Protein AF-A0AAE3J2U6-F1 (afdb_monomer_lite)

Structure (mmCIF, N/CA/C/O backbone):
data_AF-A0AAE3J2U6-F1
#
_entry.id   AF-A0AAE3J2U6-F1
#
loop_
_atom_site.group_PDB
_atom_site.id
_atom_site.type_symbol
_atom_site.label_atom_id
_atom_site.label_alt_id
_atom_site.label_comp_id
_atom_site.label_asym_id
_atom_site.label_entity_id
_atom_site.label_seq_id
_atom_site.pdbx_PDB_ins_code
_atom_site.Cartn_x
_atom_site.Cartn_y
_atom_site.Cartn_z
_atom_site.occupancy
_atom_site.B_iso_or_equiv
_atom_site.auth_seq_id
_atom_site.auth_comp_id
_atom_site.auth_asym_id
_atom_site.auth_atom_id
_atom_site.pdbx_PDB_model_num
ATOM 1 N N . MET A 1 1 ? 1.595 -25.685 42.985 1.00 40.94 1 MET A N 1
ATOM 2 C CA . MET A 1 1 ? 1.546 -25.262 41.566 1.00 40.94 1 MET A CA 1
ATOM 3 C C . MET A 1 1 ? 2.375 -23.993 41.392 1.00 40.94 1 MET A C 1
ATOM 5 O O . MET A 1 1 ? 1.940 -22.932 41.810 1.00 40.94 1 MET A O 1
ATOM 9 N N . ARG A 1 2 ? 3.608 -24.098 40.877 1.00 36.91 2 ARG A N 1
ATOM 10 C CA . ARG A 1 2 ? 4.494 -22.944 40.638 1.00 36.91 2 ARG A CA 1
ATOM 11 C C . ARG A 1 2 ? 4.507 -22.631 39.141 1.00 36.91 2 ARG A C 1
ATOM 13 O O . ARG A 1 2 ? 4.919 -23.464 38.339 1.00 36.91 2 ARG A O 1
ATOM 20 N N . SER A 1 3 ? 4.009 -21.445 38.800 1.00 35.31 3 SER A N 1
ATOM 21 C CA . SER A 1 3 ? 3.939 -20.900 37.444 1.00 35.31 3 SER A CA 1
ATOM 22 C C . SER A 1 3 ? 5.346 -20.716 36.862 1.00 35.31 3 SER A C 1
ATOM 24 O O . SER A 1 3 ? 6.193 -20.048 37.458 1.00 35.31 3 SER A O 1
ATOM 26 N N . ARG A 1 4 ? 5.618 -21.354 35.717 1.00 41.75 4 ARG A N 1
ATOM 27 C CA . ARG A 1 4 ? 6.896 -21.261 35.000 1.00 41.75 4 ARG A CA 1
ATOM 28 C C . ARG A 1 4 ? 6.944 -19.946 34.216 1.00 41.75 4 ARG A C 1
ATOM 30 O O . ARG A 1 4 ? 6.254 -19.798 33.212 1.00 41.75 4 ARG A O 1
ATOM 37 N N . ARG A 1 5 ? 7.797 -19.015 34.656 1.00 42.25 5 ARG A N 1
ATOM 38 C CA . ARG A 1 5 ? 8.223 -17.844 33.875 1.00 42.25 5 ARG A CA 1
ATOM 39 C C . ARG A 1 5 ? 8.933 -18.329 32.605 1.00 42.25 5 ARG A C 1
ATOM 41 O O . ARG A 1 5 ? 9.944 -19.020 32.698 1.00 42.25 5 ARG A O 1
ATOM 48 N N . ARG A 1 6 ? 8.414 -17.981 31.424 1.00 40.03 6 ARG A N 1
ATOM 49 C CA . ARG A 1 6 ? 9.147 -18.118 30.158 1.00 40.03 6 ARG A CA 1
ATOM 50 C C . ARG A 1 6 ? 10.108 -16.938 30.045 1.00 40.03 6 ARG A C 1
ATOM 52 O O . ARG A 1 6 ? 9.703 -15.840 29.681 1.00 40.03 6 ARG A O 1
ATOM 59 N N . SER A 1 7 ? 11.368 -17.165 30.396 1.00 33.06 7 SER A N 1
ATOM 60 C CA . SER A 1 7 ? 12.459 -16.260 30.043 1.00 33.06 7 SER A CA 1
ATOM 61 C C . SER A 1 7 ? 12.662 -16.319 28.530 1.00 33.06 7 SER A C 1
ATOM 63 O O . SER A 1 7 ? 13.075 -17.351 28.004 1.00 33.06 7 SER A O 1
ATOM 65 N N . PHE A 1 8 ? 12.357 -15.230 27.826 1.00 32.75 8 PHE A N 1
ATOM 66 C CA . PHE A 1 8 ? 12.784 -15.055 26.441 1.00 32.75 8 PHE A CA 1
ATOM 67 C C . PHE A 1 8 ? 14.243 -14.608 26.444 1.00 32.75 8 PHE A C 1
ATOM 69 O O . PHE A 1 8 ? 14.587 -13.512 26.877 1.00 32.75 8 PHE A O 1
ATOM 76 N N . PHE A 1 9 ? 15.105 -15.516 26.009 1.00 31.97 9 PHE A N 1
ATOM 77 C CA . PHE A 1 9 ? 16.531 -15.298 25.847 1.00 31.97 9 PHE A CA 1
ATOM 78 C C . PHE A 1 9 ? 16.752 -14.644 24.475 1.00 31.97 9 PHE A C 1
ATOM 80 O O . PHE A 1 9 ? 16.620 -15.303 23.445 1.00 31.97 9 PHE A O 1
ATOM 87 N N . VAL A 1 10 ? 17.041 -13.341 24.447 1.00 40.50 10 VAL A N 1
ATOM 88 C CA . VAL A 1 10 ? 17.390 -12.615 23.215 1.00 40.50 10 VAL A CA 1
ATOM 89 C C . VAL A 1 10 ? 18.831 -12.978 22.847 1.00 40.50 10 VAL A C 1
ATOM 91 O O . VAL A 1 10 ? 19.779 -12.542 23.498 1.00 40.50 10 VAL A O 1
ATOM 94 N N . LYS A 1 11 ? 19.010 -13.829 21.829 1.00 40.31 11 LYS A N 1
ATOM 95 C CA . LYS A 1 11 ? 20.329 -14.141 21.260 1.00 40.31 11 LYS A CA 1
ATOM 96 C C . LYS A 1 11 ? 20.737 -13.083 20.231 1.00 40.31 11 LYS A C 1
ATOM 98 O O . LYS A 1 11 ? 19.969 -12.738 19.342 1.00 40.31 11 LYS A O 1
ATOM 103 N N . LYS A 1 12 ? 21.991 -12.639 20.369 1.00 40.84 12 LYS A N 1
ATOM 104 C CA . LYS A 1 12 ? 22.824 -11.904 19.404 1.00 40.84 12 LYS A CA 1
ATOM 105 C C . LYS A 1 12 ? 22.620 -12.372 17.955 1.00 40.84 12 LYS A C 1
ATOM 107 O O . LYS A 1 12 ? 22.713 -13.566 17.685 1.00 40.84 12 LYS A O 1
ATOM 112 N N . GLY A 1 13 ? 22.471 -11.406 17.047 1.00 35.03 13 GLY A N 1
ATOM 113 C CA . GLY A 1 13 ? 22.473 -11.603 15.594 1.00 35.03 13 GLY A CA 1
ATOM 114 C C . GLY A 1 13 ? 21.355 -10.819 14.912 1.00 35.03 13 GLY A C 1
ATOM 115 O O . GLY A 1 13 ? 20.359 -11.407 14.508 1.00 35.03 13 GLY A O 1
ATOM 116 N N . PHE A 1 14 ? 21.498 -9.495 14.811 1.00 37.75 14 PHE A N 1
ATOM 117 C CA . PHE A 1 14 ? 20.544 -8.630 14.111 1.00 37.75 1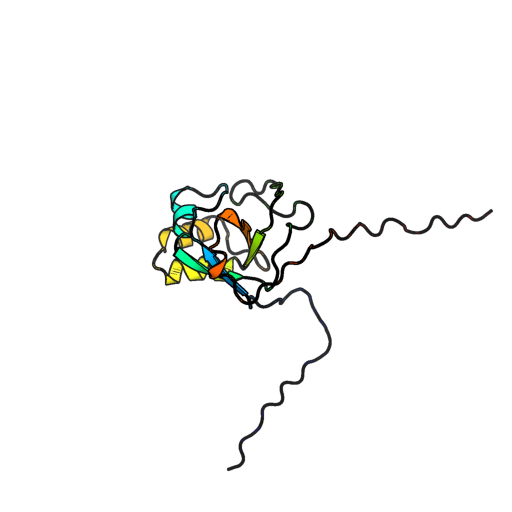4 PHE A CA 1
ATOM 118 C C . PHE A 1 14 ? 20.641 -8.894 12.599 1.00 37.75 14 PHE A C 1
ATOM 120 O O . PHE A 1 14 ? 21.460 -8.301 11.902 1.00 37.75 14 PHE A O 1
ATOM 127 N N . ARG A 1 15 ? 19.853 -9.849 12.093 1.00 40.41 15 ARG A N 1
ATOM 128 C CA . ARG A 1 15 ? 19.566 -9.959 10.659 1.00 40.41 15 ARG A CA 1
ATOM 129 C C . ARG A 1 15 ? 18.511 -8.904 10.337 1.00 40.41 15 ARG A C 1
ATOM 131 O O . ARG A 1 15 ? 17.438 -8.927 10.923 1.00 40.41 15 ARG A O 1
ATOM 138 N N . ILE A 1 16 ? 18.788 -8.038 9.365 1.00 47.56 16 ILE A N 1
ATOM 139 C CA . ILE A 1 16 ? 17.868 -7.008 8.832 1.00 47.56 16 ILE A CA 1
ATOM 140 C C . ILE A 1 16 ? 16.568 -7.620 8.237 1.00 47.56 16 ILE A C 1
ATOM 142 O O . ILE A 1 16 ? 15.641 -6.910 7.872 1.00 47.56 16 ILE A O 1
ATOM 146 N N . MET A 1 17 ? 16.460 -8.950 8.183 1.00 43.94 17 MET A N 1
ATOM 147 C CA . MET A 1 17 ? 15.399 -9.696 7.499 1.00 43.94 17 MET A CA 1
ATOM 148 C C . MET A 1 17 ? 14.062 -9.799 8.259 1.00 43.94 17 MET A C 1
ATOM 150 O O . MET A 1 17 ? 13.086 -10.205 7.645 1.00 43.94 17 MET A O 1
ATOM 154 N N . ASP A 1 18 ? 13.988 -9.411 9.538 1.00 48.78 18 ASP A N 1
ATOM 155 C CA . ASP A 1 18 ? 12.746 -9.459 10.334 1.00 48.78 18 ASP A CA 1
ATOM 156 C C . ASP A 1 18 ? 12.512 -8.141 11.088 1.00 48.78 18 ASP A C 1
ATOM 158 O O . ASP A 1 18 ? 12.321 -8.117 12.309 1.00 48.78 18 ASP A O 1
ATOM 162 N N . VAL A 1 19 ? 12.529 -6.999 10.391 1.00 57.38 19 VAL A N 1
ATOM 163 C CA . VAL A 1 19 ? 11.916 -5.809 10.992 1.00 57.38 19 VAL A CA 1
ATOM 164 C C . VAL A 1 19 ? 10.413 -6.056 11.024 1.00 57.38 19 VAL A C 1
ATOM 166 O O . VAL A 1 19 ? 9.720 -5.879 10.029 1.00 57.38 19 VAL A O 1
ATOM 169 N N . LEU A 1 20 ? 9.904 -6.500 12.169 1.00 70.69 20 LEU A N 1
ATOM 170 C CA . LEU A 1 20 ? 8.474 -6.702 12.365 1.00 70.69 20 LEU A CA 1
ATOM 171 C C . LEU A 1 20 ? 7.722 -5.408 12.015 1.00 70.69 20 LEU A C 1
ATOM 173 O O . LEU A 1 20 ? 8.167 -4.310 12.357 1.00 70.69 20 LEU A O 1
ATOM 177 N N . ALA A 1 21 ? 6.586 -5.534 11.327 1.00 76.75 21 ALA A N 1
ATOM 178 C CA . ALA A 1 21 ? 5.704 -4.408 11.049 1.00 76.75 21 ALA A CA 1
ATOM 179 C C . ALA A 1 21 ? 5.024 -3.961 12.352 1.00 76.75 21 ALA A C 1
ATOM 181 O O . ALA A 1 21 ? 3.937 -4.414 12.702 1.00 76.75 21 ALA A O 1
ATOM 182 N N . THR A 1 22 ? 5.722 -3.132 13.123 1.00 87.56 22 THR A N 1
ATOM 183 C CA . THR A 1 22 ? 5.271 -2.619 14.422 1.00 87.56 22 THR A CA 1
ATOM 184 C C . THR A 1 22 ? 4.535 -1.286 14.304 1.00 87.56 22 THR A C 1
ATOM 186 O O . THR A 1 22 ? 3.906 -0.851 15.271 1.00 87.56 22 THR A O 1
ATOM 189 N N . GLY A 1 23 ? 4.594 -0.643 13.134 1.00 93.12 23 GLY A N 1
ATOM 190 C CA . GLY A 1 23 ? 3.871 0.582 12.831 1.00 93.12 23 GLY A CA 1
ATOM 191 C C . GLY A 1 23 ? 2.487 0.318 12.237 1.00 93.12 23 GLY A C 1
ATOM 192 O O . GLY A 1 23 ? 2.198 -0.769 11.742 1.00 93.12 23 GLY A O 1
ATOM 193 N N . THR A 1 24 ? 1.624 1.333 12.236 1.00 96.38 24 THR A N 1
ATOM 194 C CA . THR A 1 24 ? 0.317 1.296 11.554 1.00 96.38 24 THR A CA 1
ATOM 195 C C . THR A 1 24 ? 0.023 2.618 10.853 1.00 96.38 24 THR A C 1
ATOM 197 O O . THR A 1 24 ? 0.381 3.679 11.365 1.00 96.38 24 THR A O 1
ATOM 200 N N . ILE A 1 25 ? -0.636 2.540 9.695 1.00 97.00 25 ILE A N 1
ATOM 201 C CA . ILE A 1 25 ? -1.099 3.681 8.891 1.00 97.00 25 ILE A CA 1
ATOM 202 C C . ILE A 1 25 ? -2.519 3.440 8.390 1.00 97.00 25 ILE A C 1
ATOM 204 O O . ILE A 1 25 ? -2.905 2.296 8.182 1.00 97.00 25 ILE A O 1
ATOM 208 N N . THR A 1 26 ? -3.291 4.496 8.138 1.00 98.12 26 THR A N 1
ATOM 209 C CA . THR A 1 26 ? -4.595 4.409 7.463 1.00 98.12 26 THR A CA 1
ATOM 210 C C . THR A 1 26 ? -4.570 5.160 6.143 1.00 98.12 26 THR A C 1
ATOM 212 O O . THR A 1 26 ? -4.237 6.344 6.098 1.00 98.12 26 THR A O 1
ATOM 215 N N . ILE A 1 27 ? -4.951 4.476 5.065 1.00 98.12 27 ILE A N 1
ATOM 216 C CA . ILE A 1 27 ? -4.997 5.054 3.721 1.00 98.12 27 ILE A CA 1
ATOM 217 C C . ILE A 1 27 ? -6.295 5.851 3.567 1.00 98.12 27 ILE A C 1
ATOM 219 O O . ILE A 1 27 ? -7.379 5.285 3.657 1.00 98.12 27 ILE A O 1
ATOM 223 N N . THR A 1 28 ? -6.221 7.152 3.305 1.00 97.94 28 THR A N 1
ATOM 224 C CA . THR A 1 28 ? -7.398 8.029 3.134 1.00 97.94 28 THR A CA 1
ATOM 225 C C . THR A 1 28 ? -7.596 8.525 1.714 1.00 97.94 28 THR A C 1
ATOM 227 O O . THR A 1 28 ? -8.697 8.945 1.361 1.00 97.94 28 THR A O 1
ATOM 230 N N . ARG A 1 29 ? -6.566 8.448 0.869 1.00 97.44 29 ARG A N 1
ATOM 231 C CA . ARG A 1 29 ? -6.667 8.808 -0.550 1.00 97.44 29 ARG A CA 1
ATOM 232 C C . ARG A 1 29 ? -6.181 7.673 -1.428 1.00 97.44 29 ARG A C 1
ATOM 234 O O . ARG A 1 29 ? -5.455 6.790 -0.988 1.00 97.44 29 ARG A O 1
ATOM 241 N N . ARG A 1 30 ? -6.595 7.700 -2.693 1.00 97.38 30 ARG A N 1
ATOM 242 C CA . ARG A 1 30 ? -6.169 6.716 -3.687 1.00 97.38 30 ARG A CA 1
ATOM 243 C C . ARG A 1 30 ? -4.651 6.831 -3.909 1.00 97.38 30 ARG A C 1
ATOM 245 O O . ARG A 1 30 ? -4.220 7.886 -4.376 1.00 97.38 30 ARG A O 1
ATOM 252 N N . PRO A 1 31 ? -3.862 5.772 -3.659 1.00 95.00 31 PRO A N 1
ATOM 253 C CA . PRO A 1 31 ? -2.430 5.791 -3.937 1.00 95.00 31 PRO A CA 1
ATOM 254 C C . PRO A 1 31 ? -2.141 5.986 -5.433 1.00 95.00 31 PRO A C 1
ATOM 256 O O . PRO A 1 31 ? -2.939 5.588 -6.297 1.00 95.00 31 PRO A O 1
ATOM 259 N N . LYS A 1 32 ? -0.991 6.584 -5.754 1.00 92.62 32 LYS A N 1
ATOM 260 C CA . LYS A 1 32 ? -0.431 6.600 -7.116 1.00 92.62 32 LYS A CA 1
ATOM 261 C C . LYS A 1 32 ? 0.085 5.202 -7.497 1.00 92.62 32 LYS A C 1
ATOM 263 O O . LYS A 1 32 ? 0.224 4.337 -6.637 1.00 92.62 32 LYS A O 1
ATOM 268 N N . GLY A 1 33 ? 0.323 4.970 -8.787 1.00 91.88 33 GLY A N 1
ATOM 269 C CA . GLY A 1 33 ? 0.898 3.721 -9.298 1.00 91.88 33 GLY A CA 1
ATOM 270 C C . GLY A 1 33 ? 0.148 3.128 -10.491 1.00 91.88 33 GLY A C 1
ATOM 271 O O . GLY A 1 33 ? -0.905 3.625 -10.892 1.00 91.88 33 GLY A O 1
ATOM 272 N N . GLU A 1 34 ? 0.710 2.048 -11.031 1.00 95.00 34 GLU A N 1
ATOM 273 C CA . GLU A 1 34 ? 0.294 1.417 -12.295 1.00 95.00 34 GLU A CA 1
ATOM 274 C C . GLU A 1 34 ? -0.919 0.494 -12.168 1.00 95.00 34 GLU A C 1
ATOM 276 O O . GLU A 1 34 ? -1.603 0.231 -13.155 1.00 95.00 34 GLU A O 1
ATOM 281 N N . ALA A 1 35 ? -1.205 -0.003 -10.959 1.00 96.06 35 ALA A N 1
ATOM 282 C CA . ALA A 1 35 ? -2.350 -0.876 -10.745 1.00 96.06 35 ALA A CA 1
ATOM 283 C C . ALA A 1 35 ? -3.656 -0.195 -11.217 1.00 96.06 35 ALA A C 1
ATOM 285 O O . ALA A 1 35 ? -3.807 1.029 -11.064 1.00 96.06 35 ALA A O 1
ATOM 286 N N . PRO A 1 36 ? -4.630 -0.959 -11.747 1.00 97.75 36 PRO A N 1
ATOM 287 C CA . PRO A 1 36 ? -5.913 -0.420 -12.173 1.00 97.75 36 PRO A CA 1
ATOM 288 C C . PRO A 1 36 ? -6.560 0.447 -11.093 1.00 97.75 36 PRO A C 1
ATOM 290 O O . PRO A 1 36 ? -6.426 0.194 -9.893 1.00 97.75 36 PRO A O 1
ATOM 293 N N . GLN A 1 37 ? -7.299 1.475 -11.515 1.00 97.69 37 GLN A N 1
ATOM 294 C CA . GLN A 1 37 ? -7.893 2.444 -10.591 1.00 97.69 37 GLN A CA 1
ATOM 295 C C . GLN A 1 37 ? -8.716 1.776 -9.483 1.00 97.69 37 GLN A C 1
ATOM 297 O O . GLN A 1 37 ? -8.606 2.178 -8.326 1.00 97.69 37 GLN A O 1
ATOM 302 N N . TRP A 1 38 ? -9.517 0.766 -9.822 1.00 98.25 38 TRP A N 1
ATOM 303 C CA . TRP A 1 38 ? -10.367 0.058 -8.867 1.00 98.25 38 TRP A CA 1
ATOM 304 C C . TRP A 1 38 ? -9.546 -0.715 -7.817 1.00 98.25 38 TRP A C 1
ATOM 306 O O . TRP A 1 38 ? -9.908 -0.715 -6.642 1.00 98.25 38 TRP A O 1
ATOM 316 N N . VAL A 1 39 ? -8.389 -1.271 -8.200 1.00 98.19 39 VAL A N 1
ATOM 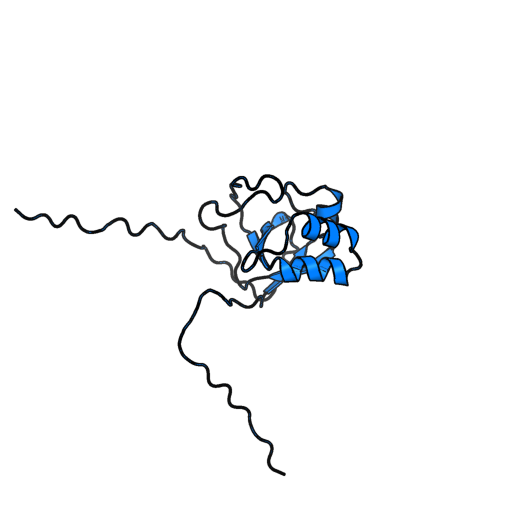317 C CA . VAL A 1 39 ? -7.447 -1.928 -7.277 1.00 98.19 39 VAL A CA 1
ATOM 318 C C . VAL A 1 39 ? -6.852 -0.904 -6.320 1.00 98.19 39 VAL A C 1
ATOM 320 O O . VAL A 1 39 ? -6.824 -1.123 -5.112 1.00 98.19 39 VAL A O 1
ATOM 323 N N . ARG A 1 40 ? -6.403 0.246 -6.838 1.00 97.81 40 ARG A N 1
ATOM 324 C CA . ARG A 1 40 ? -5.821 1.306 -5.999 1.00 97.81 40 ARG A CA 1
ATOM 325 C C . ARG A 1 40 ? -6.853 1.919 -5.056 1.00 97.81 40 ARG A C 1
ATOM 327 O O . ARG A 1 40 ? -6.542 2.212 -3.906 1.00 97.81 40 ARG A O 1
ATOM 334 N N . GLN A 1 41 ? -8.090 2.086 -5.518 1.00 98.44 41 GLN A N 1
ATOM 335 C CA . GLN A 1 41 ? -9.195 2.583 -4.699 1.00 98.44 41 GLN A CA 1
ATOM 336 C C . GLN A 1 41 ? -9.532 1.622 -3.551 1.00 98.44 41 GLN A C 1
ATOM 338 O O . GLN A 1 41 ? -9.897 2.072 -2.467 1.00 98.44 41 GLN A O 1
ATOM 343 N N . ALA A 1 42 ? -9.347 0.315 -3.755 1.00 98.38 42 ALA A N 1
ATOM 344 C CA . ALA A 1 42 ? -9.569 -0.702 -2.735 1.00 98.38 42 ALA A CA 1
ATOM 345 C C . ALA A 1 42 ? -8.594 -0.622 -1.548 1.00 98.38 42 ALA A C 1
ATOM 347 O O . ALA A 1 42 ? -8.769 -1.365 -0.588 1.00 98.38 42 ALA A O 1
ATOM 348 N N . TRP A 1 43 ? -7.611 0.279 -1.546 1.00 98.25 43 TRP A N 1
ATOM 349 C CA . TRP A 1 43 ? -6.813 0.578 -0.353 1.00 98.25 43 TRP A CA 1
ATOM 350 C C . TRP A 1 43 ? -7.473 1.603 0.574 1.00 98.25 43 TRP A C 1
ATOM 352 O O . TRP A 1 43 ? -7.246 1.576 1.778 1.00 98.25 43 TRP A O 1
ATOM 362 N N . VAL A 1 44 ? -8.329 2.482 0.047 1.00 98.38 44 VAL A N 1
ATOM 363 C CA . VAL A 1 44 ? -8.879 3.623 0.795 1.00 98.38 44 VAL A CA 1
ATOM 364 C C . VAL A 1 44 ? -9.771 3.158 1.945 1.00 98.38 44 VAL A C 1
ATOM 366 O O . VAL A 1 44 ? -10.690 2.362 1.760 1.00 98.38 44 VAL A O 1
ATOM 369 N N . GLY A 1 45 ? -9.504 3.649 3.146 1.00 97.75 45 GLY A N 1
ATOM 370 C CA . GLY A 1 45 ? -10.159 3.261 4.390 1.00 97.75 45 GLY A CA 1
ATOM 371 C C . GLY A 1 45 ? -9.562 2.025 5.069 1.00 97.75 45 GLY A C 1
ATOM 372 O O . GLY A 1 45 ? -10.118 1.591 6.071 1.00 97.75 45 GLY A O 1
ATOM 373 N N . LEU A 1 46 ? -8.472 1.437 4.555 1.00 98.19 46 LEU A N 1
ATOM 374 C CA . LEU A 1 46 ? -7.769 0.360 5.260 1.00 98.19 46 LEU A CA 1
ATOM 375 C C . LEU A 1 46 ? -6.720 0.911 6.215 1.00 98.19 46 LEU A C 1
ATOM 377 O O . LEU A 1 46 ? -5.958 1.812 5.858 1.00 98.19 46 LEU A O 1
ATOM 381 N N . THR A 1 47 ? -6.645 0.294 7.391 1.00 98.00 47 THR A N 1
ATOM 382 C CA . THR A 1 47 ? -5.505 0.411 8.298 1.00 98.00 47 THR A CA 1
ATOM 383 C C . THR A 1 47 ? -4.545 -0.743 8.023 1.00 98.00 47 THR A C 1
ATOM 385 O O . THR A 1 47 ? -4.947 -1.904 8.073 1.00 98.00 47 THR A O 1
ATOM 388 N N . LEU A 1 48 ? -3.293 -0.423 7.707 1.00 97.25 48 LEU A N 1
ATOM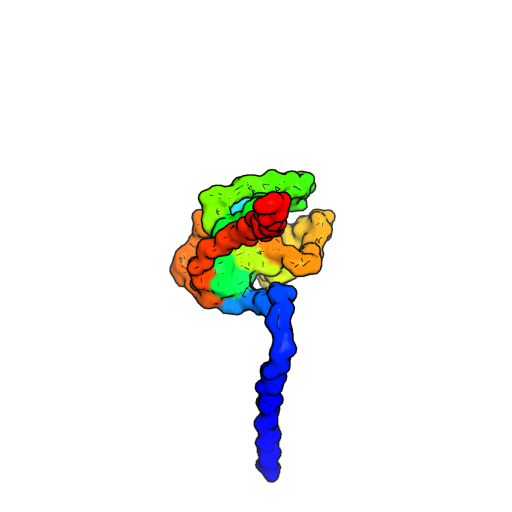 389 C CA . LEU A 1 48 ? -2.260 -1.375 7.310 1.00 97.25 48 LEU A CA 1
ATOM 390 C C . LEU A 1 48 ? -1.113 -1.373 8.329 1.00 97.25 48 LEU A C 1
ATOM 392 O O . LEU A 1 48 ? -0.734 -0.294 8.803 1.00 97.25 48 LEU A O 1
ATOM 396 N N . PRO A 1 49 ? -0.535 -2.542 8.655 1.00 96.12 49 PRO A N 1
ATOM 397 C CA . PRO A 1 49 ? 0.716 -2.598 9.395 1.00 96.12 49 PRO A CA 1
ATOM 398 C C . PRO A 1 49 ? 1.867 -2.142 8.489 1.00 96.12 49 PRO A C 1
ATOM 400 O O . PRO A 1 49 ? 1.903 -2.461 7.305 1.00 96.12 49 PRO A O 1
ATOM 403 N N . CYS A 1 50 ? 2.820 -1.397 9.028 1.00 93.56 50 CYS A N 1
ATOM 404 C CA . CYS A 1 50 ? 3.990 -0.926 8.290 1.00 93.56 50 CYS A CA 1
ATOM 405 C C . CYS A 1 50 ? 5.258 -1.096 9.125 1.00 93.56 50 CYS A C 1
ATOM 407 O O . CYS A 1 50 ? 5.207 -1.303 10.341 1.00 93.56 50 CYS A O 1
ATOM 409 N N . HIS A 1 51 ? 6.408 -1.026 8.465 1.00 91.12 51 HIS A N 1
ATOM 410 C CA . HIS A 1 51 ? 7.683 -0.974 9.165 1.00 91.12 51 HIS A CA 1
ATOM 411 C C . HIS A 1 51 ? 7.770 0.274 10.065 1.00 91.12 51 HIS A C 1
ATOM 413 O O . HIS A 1 51 ? 7.146 1.296 9.774 1.00 91.12 51 HIS A O 1
ATOM 419 N N . PRO A 1 52 ? 8.557 0.222 11.156 1.00 87.69 52 PRO A N 1
ATOM 420 C CA . PRO A 1 52 ? 8.674 1.304 12.134 1.00 87.69 52 PRO A CA 1
ATOM 421 C C . PRO A 1 52 ? 9.416 2.540 11.621 1.00 87.69 52 PRO A C 1
ATOM 423 O O . PRO A 1 52 ? 9.817 3.385 12.420 1.00 87.69 52 PRO A O 1
ATOM 426 N N . TYR A 1 53 ? 9.620 2.665 10.313 1.00 85.00 53 TYR A N 1
ATOM 427 C CA . TYR A 1 53 ? 10.298 3.792 9.701 1.00 85.00 53 TYR A CA 1
ATOM 428 C C . TYR A 1 53 ? 9.553 4.300 8.469 1.00 85.00 53 TYR A C 1
ATOM 430 O O . TYR A 1 53 ? 8.959 3.537 7.709 1.00 85.00 53 TYR A O 1
ATOM 438 N N . VAL A 1 54 ? 9.607 5.616 8.292 1.00 83.69 54 VAL A N 1
ATOM 439 C CA . VAL A 1 54 ? 9.207 6.320 7.072 1.00 83.69 54 VAL A CA 1
ATOM 440 C C . VAL A 1 54 ? 10.441 7.052 6.561 1.00 83.69 54 VAL A C 1
ATOM 442 O O . VAL A 1 54 ? 11.138 7.711 7.337 1.00 83.69 54 VAL A O 1
ATOM 445 N N . GLY A 1 55 ? 10.730 6.910 5.276 1.00 79.25 55 GLY A N 1
ATOM 446 C CA . GLY A 1 55 ? 11.948 7.434 4.674 1.00 79.25 55 GLY A CA 1
ATOM 447 C C . GLY A 1 55 ? 11.790 7.632 3.178 1.00 79.25 55 GLY A C 1
ATOM 448 O O . GLY A 1 55 ? 10.754 7.291 2.601 1.00 79.25 55 GLY A O 1
ATOM 449 N N . PHE A 1 56 ? 12.825 8.191 2.561 1.00 71.56 56 PHE A N 1
ATOM 450 C CA . PHE A 1 56 ? 12.978 8.089 1.118 1.00 71.56 56 PHE A CA 1
ATOM 451 C C . PHE A 1 56 ? 13.252 6.625 0.761 1.00 71.56 56 PHE A C 1
ATOM 453 O O . PHE A 1 56 ? 13.939 5.941 1.527 1.00 71.56 56 PHE A O 1
ATOM 460 N N . PRO A 1 57 ? 12.719 6.118 -0.361 1.00 62.22 57 PRO A N 1
ATOM 461 C CA . PRO A 1 57 ? 13.163 4.831 -0.864 1.00 62.22 57 PRO A CA 1
ATOM 462 C C . PRO A 1 57 ? 14.662 4.932 -1.141 1.00 62.22 57 PRO A C 1
ATOM 464 O O . PRO A 1 57 ? 15.104 5.864 -1.815 1.00 62.22 57 PRO A O 1
ATOM 467 N N . ASP A 1 58 ? 15.440 4.000 -0.594 1.00 54.06 58 ASP A N 1
ATOM 468 C CA . ASP A 1 58 ? 16.869 3.899 -0.879 1.00 54.06 58 ASP A CA 1
ATOM 469 C C . ASP A 1 58 ? 17.063 3.862 -2.403 1.00 54.06 58 ASP A C 1
ATOM 471 O O . ASP A 1 58 ? 16.629 2.923 -3.072 1.00 54.06 58 ASP A O 1
ATOM 475 N N . ALA A 1 59 ? 17.632 4.941 -2.944 1.00 49.19 59 ALA A N 1
ATOM 476 C CA . ALA A 1 59 ? 18.204 5.068 -4.284 1.00 49.19 59 ALA A CA 1
ATOM 477 C C . ALA A 1 59 ? 17.497 4.298 -5.431 1.00 49.19 59 ALA A C 1
ATOM 479 O O . ALA A 1 59 ? 18.147 3.589 -6.196 1.00 49.19 59 ALA A O 1
ATOM 480 N N . GLY A 1 60 ? 16.176 4.444 -5.594 1.00 53.34 60 GLY A N 1
ATOM 481 C CA . GLY A 1 60 ? 15.479 3.947 -6.794 1.00 53.34 60 GLY A CA 1
ATOM 482 C C . GLY A 1 60 ? 15.151 2.448 -6.810 1.00 53.34 60 GLY A C 1
ATOM 483 O O . GLY A 1 60 ? 15.008 1.859 -7.881 1.00 53.34 60 GLY A O 1
ATOM 484 N N . LEU A 1 61 ? 15.006 1.817 -5.640 1.00 68.12 61 LEU A N 1
ATOM 485 C CA . LEU A 1 61 ? 14.554 0.420 -5.536 1.00 68.12 61 LEU A CA 1
ATOM 486 C C . LEU A 1 61 ? 13.049 0.217 -5.784 1.00 68.12 61 LEU A C 1
ATOM 488 O O . LEU A 1 61 ? 12.620 -0.923 -5.987 1.00 68.12 61 LEU A O 1
ATOM 492 N N . ASP A 1 62 ? 12.248 1.285 -5.781 1.00 80.88 62 ASP A N 1
ATOM 493 C CA . ASP A 1 62 ? 10.821 1.187 -6.086 1.00 80.88 62 ASP A CA 1
ATOM 494 C C . ASP A 1 62 ? 10.634 0.749 -7.545 1.00 80.88 62 ASP A C 1
ATOM 496 O O . ASP A 1 62 ? 11.263 1.270 -8.467 1.00 80.88 62 ASP A O 1
ATOM 500 N N . ARG A 1 63 ? 9.748 -0.226 -7.761 1.00 88.06 63 ARG A N 1
ATOM 501 C CA . ARG A 1 63 ? 9.427 -0.752 -9.090 1.00 88.06 63 ARG A CA 1
ATOM 502 C C . ARG A 1 63 ? 7.938 -0.658 -9.375 1.00 88.06 63 ARG A C 1
ATOM 504 O O . ARG A 1 63 ? 7.108 -0.887 -8.493 1.00 88.06 63 ARG A O 1
ATOM 511 N N . GLY A 1 64 ? 7.607 -0.363 -10.628 1.00 90.19 64 GLY A N 1
ATOM 512 C CA . GLY A 1 64 ? 6.250 -0.440 -11.148 1.00 90.19 64 GLY A CA 1
ATOM 513 C C . GLY A 1 64 ? 5.683 -1.842 -10.948 1.00 90.19 64 GLY A C 1
ATOM 514 O O . GLY A 1 64 ? 6.335 -2.839 -11.251 1.00 90.19 64 GLY A O 1
ATOM 515 N N . VAL A 1 65 ? 4.471 -1.934 -10.402 1.00 91.00 65 VAL A N 1
ATOM 516 C CA . VAL A 1 65 ? 3.852 -3.225 -10.057 1.00 91.00 65 VAL A CA 1
ATOM 517 C C . VAL A 1 65 ? 3.406 -4.032 -11.275 1.00 91.00 65 VAL A C 1
ATOM 519 O O . VAL A 1 65 ? 3.163 -5.226 -11.138 1.00 91.00 65 VAL A O 1
ATOM 522 N N . VAL A 1 66 ? 3.278 -3.390 -12.441 1.00 91.69 66 VAL A N 1
ATOM 523 C CA . VAL A 1 66 ? 2.948 -4.039 -13.715 1.00 91.69 66 VAL A CA 1
ATOM 524 C C . VAL A 1 66 ? 4.180 -4.079 -14.615 1.00 91.69 66 VAL A C 1
ATOM 526 O O . VAL A 1 66 ? 4.500 -5.124 -15.172 1.00 91.69 66 VAL A O 1
ATOM 529 N N . SER A 1 67 ? 4.882 -2.954 -14.757 1.00 92.19 67 SER A N 1
ATOM 530 C CA . SER A 1 67 ? 6.020 -2.831 -15.673 1.00 92.19 67 SER A CA 1
ATOM 531 C C . SER A 1 67 ? 7.323 -3.415 -15.121 1.00 92.19 67 SER A C 1
ATOM 533 O O . SER A 1 67 ? 8.223 -3.743 -15.891 1.00 92.19 67 SER A O 1
ATOM 535 N N . GLY A 1 68 ? 7.469 -3.496 -13.794 1.00 88.94 68 GLY A N 1
ATOM 536 C CA . GLY A 1 68 ? 8.738 -3.801 -13.126 1.00 88.94 68 GLY A CA 1
ATOM 537 C C . GLY A 1 68 ? 9.814 -2.719 -13.296 1.00 88.94 68 GLY A C 1
ATOM 538 O O . GLY A 1 68 ? 10.941 -2.908 -12.819 1.00 88.94 68 GLY A O 1
ATOM 539 N N . ALA A 1 69 ? 9.485 -1.611 -13.972 1.00 88.88 69 ALA A N 1
ATOM 540 C CA . ALA A 1 69 ? 10.405 -0.524 -14.266 1.00 88.88 69 ALA A CA 1
ATOM 541 C C . ALA A 1 69 ? 10.743 0.254 -12.986 1.00 88.88 69 ALA A C 1
ATOM 543 O O . ALA A 1 69 ? 9.869 0.394 -12.126 1.00 88.88 69 ALA A O 1
ATOM 544 N N . PRO A 1 70 ? 11.976 0.767 -12.841 1.00 86.25 70 PRO A N 1
ATOM 545 C CA . PRO A 1 70 ? 12.324 1.650 -11.735 1.00 86.25 70 PRO A CA 1
ATOM 546 C C . PRO A 1 70 ? 11.392 2.864 -11.684 1.00 86.25 70 PRO A C 1
ATOM 548 O O . PRO A 1 70 ? 11.081 3.462 -12.715 1.00 86.25 70 PRO A O 1
ATOM 551 N N . VAL A 1 71 ? 10.952 3.225 -10.483 1.00 84.50 71 VAL A N 1
ATOM 552 C CA . VAL A 1 71 ? 10.138 4.412 -10.227 1.00 84.50 71 VAL A CA 1
ATOM 553 C C . VAL A 1 71 ? 10.949 5.356 -9.358 1.00 84.50 71 VAL A C 1
ATOM 555 O O . VAL A 1 71 ? 11.278 5.039 -8.216 1.00 84.50 71 VAL A O 1
ATOM 558 N N . GLU A 1 72 ? 11.250 6.537 -9.890 1.00 78.75 72 GLU A N 1
ATOM 559 C CA . GLU A 1 72 ? 11.825 7.606 -9.085 1.00 78.75 72 GLU A CA 1
ATOM 560 C C . GLU A 1 72 ? 10.772 8.147 -8.121 1.00 78.75 72 GLU A C 1
ATOM 562 O O . GLU A 1 72 ? 9.677 8.565 -8.515 1.00 78.75 72 GLU A O 1
ATOM 567 N N . ARG A 1 73 ? 11.117 8.145 -6.836 1.00 72.50 73 ARG A N 1
ATOM 568 C CA . ARG A 1 73 ? 10.301 8.725 -5.779 1.00 72.50 73 ARG A CA 1
ATOM 569 C C . ARG A 1 73 ? 11.083 9.834 -5.099 1.00 72.50 73 ARG A C 1
ATOM 571 O O . ARG A 1 73 ? 12.139 9.593 -4.526 1.00 72.50 73 ARG A O 1
ATOM 578 N N . ASN A 1 74 ? 10.508 11.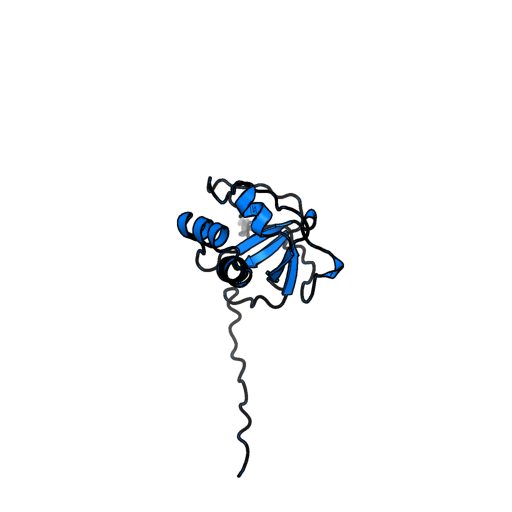031 -5.122 1.00 71.62 74 ASN A N 1
ATOM 579 C CA . ASN A 1 74 ? 11.065 12.219 -4.475 1.00 71.62 74 ASN A CA 1
ATOM 580 C C . ASN A 1 74 ? 10.310 12.577 -3.184 1.00 71.62 74 ASN A C 1
ATOM 582 O O . ASN A 1 74 ? 10.416 13.700 -2.696 1.00 71.62 74 ASN A O 1
ATOM 586 N N . ASP A 1 75 ? 9.514 11.649 -2.644 1.00 81.12 75 ASP A N 1
ATOM 587 C CA . ASP A 1 75 ? 8.717 11.831 -1.435 1.00 81.12 75 ASP A CA 1
ATOM 588 C C . ASP A 1 75 ? 8.970 10.738 -0.387 1.00 81.12 75 ASP A C 1
ATOM 590 O O . ASP A 1 75 ? 9.479 9.653 -0.674 1.00 81.12 75 ASP A O 1
ATOM 594 N N . TYR A 1 76 ? 8.616 11.052 0.861 1.00 84.75 76 TYR A N 1
ATOM 595 C CA . TYR A 1 76 ? 8.629 10.088 1.956 1.00 84.75 76 TYR A CA 1
ATOM 596 C C . TYR A 1 76 ? 7.527 9.042 1.747 1.00 84.75 76 TYR A C 1
ATOM 598 O O . TYR A 1 76 ? 6.391 9.362 1.373 1.00 84.75 76 TYR A O 1
ATOM 606 N N . GLY A 1 77 ? 7.861 7.783 2.031 1.00 89.38 77 GLY A N 1
ATOM 607 C CA . GLY A 1 77 ? 6.952 6.656 1.882 1.00 89.38 77 GLY A CA 1
ATOM 608 C C . GLY A 1 77 ? 6.952 5.723 3.087 1.00 89.38 77 GLY A C 1
ATOM 609 O O . GLY A 1 77 ? 7.960 5.539 3.770 1.00 89.38 77 GLY A O 1
ATOM 610 N N . PHE A 1 78 ? 5.794 5.121 3.337 1.00 91.62 78 PHE A N 1
ATOM 611 C CA . PHE A 1 78 ? 5.621 4.037 4.291 1.00 91.62 78 PHE A CA 1
ATOM 612 C C . PHE A 1 78 ? 5.791 2.694 3.588 1.00 91.62 78 PHE A C 1
ATOM 614 O O . PHE A 1 78 ? 5.130 2.435 2.578 1.00 91.62 78 PHE A O 1
ATOM 621 N N . SER A 1 79 ? 6.611 1.820 4.169 1.00 91.94 79 SER A N 1
ATOM 622 C CA . SER A 1 79 ? 6.823 0.459 3.675 1.00 91.94 79 SER A CA 1
ATOM 623 C C . SER A 1 79 ? 5.895 -0.521 4.388 1.00 91.94 79 SER A C 1
ATOM 625 O O . SER A 1 79 ? 6.008 -0.746 5.595 1.00 91.94 79 SER A O 1
ATOM 627 N N . VAL A 1 80 ? 4.966 -1.102 3.634 1.00 93.75 80 VAL A N 1
ATOM 628 C CA . VAL A 1 80 ? 3.980 -2.079 4.112 1.00 93.75 80 VAL A CA 1
ATOM 629 C C . VAL A 1 80 ? 4.328 -3.453 3.535 1.00 93.75 80 VAL A C 1
ATOM 631 O O . VAL A 1 80 ? 4.342 -3.580 2.309 1.00 93.75 80 VAL A O 1
ATOM 634 N N . PRO A 1 81 ? 4.555 -4.500 4.348 1.00 93.62 81 PRO A N 1
ATOM 635 C CA . PRO A 1 81 ? 4.794 -5.846 3.830 1.00 93.62 81 PRO A CA 1
ATOM 636 C C . PRO A 1 81 ? 3.669 -6.306 2.897 1.00 93.62 81 PRO A C 1
ATOM 638 O O . PRO A 1 81 ? 2.487 -6.235 3.245 1.00 93.62 81 PRO A O 1
ATOM 641 N N . GLN A 1 82 ? 4.023 -6.802 1.708 1.00 95.38 82 GLN A N 1
ATOM 642 C CA . GLN A 1 82 ? 3.030 -7.122 0.673 1.00 95.38 82 GLN A CA 1
ATOM 643 C C . GLN A 1 82 ? 2.016 -8.173 1.138 1.00 95.38 82 GLN A C 1
ATOM 645 O O . GLN A 1 82 ? 0.826 -8.064 0.840 1.00 95.38 82 GLN A O 1
ATOM 650 N N . ALA A 1 83 ? 2.478 -9.179 1.887 1.00 95.31 83 ALA A N 1
ATOM 651 C CA . ALA A 1 83 ? 1.623 -10.245 2.403 1.00 95.31 83 ALA A CA 1
ATOM 652 C C . ALA A 1 83 ? 0.534 -9.694 3.337 1.00 95.31 83 ALA A C 1
ATOM 654 O O . ALA A 1 83 ? -0.645 -10.000 3.155 1.00 95.31 83 ALA A O 1
ATOM 655 N N . GLU A 1 84 ? 0.918 -8.818 4.266 1.00 95.94 84 GLU A N 1
ATOM 656 C CA . GLU A 1 84 ? 0.006 -8.177 5.216 1.00 95.94 84 GLU A CA 1
ATOM 657 C C . GLU A 1 84 ? -0.976 -7.230 4.516 1.00 95.94 84 GLU A C 1
ATOM 659 O O . GLU A 1 84 ? -2.173 -7.235 4.806 1.00 95.94 84 GLU A O 1
ATOM 664 N N . ALA A 1 85 ? -0.505 -6.461 3.528 1.00 97.00 85 ALA A N 1
ATOM 665 C CA . ALA A 1 85 ? -1.368 -5.585 2.738 1.00 97.00 85 ALA A CA 1
ATOM 666 C C . ALA A 1 85 ? -2.461 -6.375 2.000 1.00 97.00 85 ALA A C 1
ATOM 668 O O . ALA A 1 85 ? -3.648 -6.044 2.058 1.00 97.00 85 ALA A O 1
ATOM 669 N N . ILE A 1 86 ? -2.071 -7.451 1.312 1.00 97.69 86 ILE A N 1
ATOM 670 C CA . ILE A 1 86 ? -3.003 -8.292 0.551 1.00 97.69 86 ILE A CA 1
ATOM 671 C C . ILE A 1 86 ? -3.965 -9.020 1.495 1.00 97.69 86 ILE A C 1
ATOM 673 O O . ILE A 1 86 ? -5.148 -9.166 1.173 1.00 97.69 86 ILE A O 1
ATOM 677 N N . TYR A 1 87 ? -3.492 -9.439 2.671 1.00 96.62 87 TYR A N 1
ATOM 678 C CA . TYR A 1 87 ? -4.350 -9.997 3.710 1.00 96.62 87 TYR A CA 1
ATOM 679 C C . TYR A 1 87 ? -5.405 -8.982 4.178 1.00 96.62 87 TYR A C 1
ATOM 681 O O . TYR A 1 87 ? -6.591 -9.318 4.222 1.00 96.62 87 TYR A O 1
ATOM 689 N N . ALA A 1 88 ? -5.015 -7.728 4.429 1.00 97.25 88 ALA A N 1
ATOM 690 C CA . ALA A 1 88 ? -5.930 -6.666 4.846 1.00 97.25 88 ALA A CA 1
ATOM 691 C C . ALA A 1 88 ? -7.044 -6.394 3.815 1.00 97.25 88 ALA A C 1
ATOM 693 O O . ALA A 1 88 ? -8.202 -6.209 4.198 1.00 97.25 88 ALA A O 1
ATOM 694 N N . LEU A 1 89 ? -6.743 -6.449 2.509 1.00 97.88 89 LEU A N 1
ATOM 695 C CA . LEU A 1 89 ? -7.773 -6.390 1.458 1.00 97.88 89 LEU A CA 1
ATOM 696 C C . LEU A 1 89 ? -8.794 -7.523 1.597 1.00 97.88 89 LEU A C 1
ATOM 698 O O . LEU A 1 89 ? -10.002 -7.294 1.505 1.00 97.88 89 LEU A O 1
ATOM 702 N N . GLY A 1 90 ? -8.314 -8.749 1.817 1.00 96.88 90 GLY A N 1
ATOM 703 C CA . GLY A 1 90 ? -9.166 -9.919 2.017 1.00 96.88 90 GLY A CA 1
ATOM 704 C C . GLY A 1 90 ? -10.062 -9.776 3.248 1.00 96.88 90 GLY A C 1
ATOM 705 O O . GLY A 1 90 ? -11.277 -9.948 3.140 1.00 96.88 90 GLY A O 1
ATOM 706 N N . ALA A 1 91 ? -9.478 -9.394 4.387 1.00 96.88 91 ALA A N 1
ATOM 707 C CA . ALA A 1 91 ? -10.189 -9.189 5.649 1.00 96.88 91 ALA A CA 1
ATOM 708 C C . ALA A 1 91 ? -11.278 -8.105 5.541 1.00 96.88 91 ALA A C 1
ATOM 710 O O . ALA A 1 91 ? -12.367 -8.255 6.093 1.00 96.88 91 ALA A O 1
ATOM 711 N N . ALA A 1 92 ? -11.033 -7.054 4.754 1.00 96.62 92 ALA A N 1
ATOM 712 C CA . ALA A 1 92 ? -11.992 -5.985 4.489 1.00 96.62 92 ALA A CA 1
ATOM 713 C C . ALA A 1 92 ? -13.033 -6.316 3.399 1.00 96.62 92 ALA A C 1
ATOM 715 O O . ALA A 1 92 ? -13.723 -5.416 2.918 1.00 96.62 92 ALA A O 1
ATOM 716 N N . ARG A 1 93 ? -13.149 -7.588 2.984 1.00 96.94 93 ARG A N 1
ATOM 717 C CA . ARG A 1 93 ? -14.059 -8.065 1.922 1.00 96.94 93 ARG A CA 1
ATOM 718 C C . ARG A 1 93 ? -13.808 -7.437 0.544 1.00 96.94 93 ARG A C 1
ATOM 720 O O . ARG A 1 93 ? -14.691 -7.418 -0.307 1.00 96.94 93 ARG A O 1
ATOM 727 N N . ARG A 1 94 ? -12.583 -6.978 0.279 1.00 97.12 94 ARG A N 1
ATOM 728 C CA . ARG A 1 94 ? -12.140 -6.434 -1.020 1.00 97.12 94 ARG A CA 1
ATOM 729 C C . ARG A 1 94 ? -11.430 -7.521 -1.827 1.00 97.12 94 ARG A C 1
ATOM 731 O O . ARG A 1 94 ? -10.329 -7.338 -2.345 1.00 97.12 94 ARG A O 1
ATOM 738 N N . SER A 1 95 ? -12.057 -8.697 -1.889 1.00 96.31 95 SER A N 1
ATOM 739 C CA . SER A 1 95 ? -11.436 -9.934 -2.376 1.00 96.31 95 SER A CA 1
ATOM 740 C C . SER A 1 95 ? -11.035 -9.878 -3.848 1.00 96.31 95 SER A C 1
ATOM 742 O O . SER A 1 95 ? -10.094 -10.559 -4.240 1.00 96.31 95 SER A O 1
ATOM 744 N N . GLU A 1 96 ? -11.717 -9.074 -4.661 1.00 98.19 96 GLU A N 1
ATOM 745 C CA . GLU A 1 96 ? -11.367 -8.879 -6.069 1.00 98.19 96 GLU A CA 1
ATOM 746 C C . GLU A 1 96 ? -9.997 -8.203 -6.223 1.00 98.19 96 GLU A C 1
ATOM 748 O O . GLU A 1 96 ? -9.145 -8.695 -6.960 1.00 98.19 96 GLU A O 1
ATOM 753 N N . ALA A 1 97 ? -9.732 -7.149 -5.444 1.00 98.25 97 ALA A N 1
ATOM 754 C CA . ALA A 1 97 ? -8.444 -6.460 -5.464 1.00 98.25 97 ALA A CA 1
ATOM 755 C C . ALA A 1 97 ? -7.330 -7.369 -4.933 1.00 98.25 97 ALA A C 1
ATOM 757 O O . ALA A 1 97 ? -6.255 -7.445 -5.525 1.00 98.25 97 ALA A O 1
ATOM 758 N N . ALA A 1 98 ? -7.604 -8.128 -3.866 1.00 98.12 98 ALA A N 1
ATOM 759 C CA . ALA A 1 98 ? -6.662 -9.120 -3.350 1.00 98.12 98 ALA A CA 1
ATOM 760 C C . ALA A 1 98 ? -6.328 -10.201 -4.397 1.00 98.12 98 ALA A C 1
ATOM 762 O O . ALA A 1 98 ? -5.169 -10.593 -4.531 1.00 98.12 98 ALA A O 1
ATOM 763 N N . ARG A 1 99 ? -7.326 -10.680 -5.155 1.00 98.31 99 ARG A N 1
ATOM 764 C CA . ARG A 1 99 ? -7.118 -11.642 -6.251 1.00 98.31 99 ARG A CA 1
ATOM 765 C C . ARG A 1 99 ? -6.293 -11.048 -7.381 1.00 98.31 99 ARG A C 1
ATOM 767 O O . ARG A 1 99 ? -5.425 -11.744 -7.898 1.00 98.31 99 ARG A O 1
ATOM 774 N N . TRP A 1 100 ? -6.520 -9.782 -7.727 1.00 98.31 100 TRP A N 1
ATOM 775 C CA . TRP A 1 100 ? -5.715 -9.111 -8.740 1.00 98.31 100 TRP A CA 1
ATOM 776 C C . TRP A 1 100 ? -4.238 -9.084 -8.340 1.00 98.31 100 TRP A C 1
ATOM 778 O O . TRP A 1 100 ? -3.416 -9.583 -9.099 1.00 98.31 100 TRP A O 1
ATOM 788 N N . TRP A 1 101 ? -3.900 -8.650 -7.120 1.00 97.94 101 TRP A N 1
ATOM 789 C CA . TRP A 1 101 ? -2.509 -8.674 -6.642 1.00 97.94 101 TRP A CA 1
ATOM 790 C C . TRP A 1 101 ? -1.880 -10.069 -6.718 1.00 97.94 101 TRP A C 1
ATOM 792 O O . TRP A 1 101 ? -0.758 -10.214 -7.197 1.00 97.94 101 TRP A O 1
ATOM 802 N N . LYS A 1 102 ? -2.628 -11.108 -6.335 1.00 97.56 102 LYS A N 1
ATOM 803 C CA . LYS A 1 102 ? -2.169 -12.500 -6.459 1.00 97.56 102 LYS A CA 1
ATOM 804 C C . LYS A 1 102 ? -1.924 -12.915 -7.908 1.00 97.56 102 LYS A C 1
ATOM 806 O O . LYS A 1 102 ? -0.916 -13.550 -8.190 1.00 97.56 102 LYS A O 1
ATOM 811 N N . SER A 1 103 ? -2.804 -12.523 -8.831 1.00 97.31 103 SER A N 1
ATOM 812 C CA . SER A 1 103 ? -2.631 -12.792 -10.268 1.00 97.31 103 SER A CA 1
ATOM 813 C C . SER A 1 103 ? -1.428 -12.072 -10.883 1.00 97.31 103 SER A C 1
ATOM 815 O O . SER A 1 103 ? -0.880 -12.552 -11.865 1.00 97.31 103 SER A O 1
ATOM 817 N N . GLN A 1 104 ? -0.992 -10.959 -10.284 1.00 97.12 104 GLN A N 1
ATOM 818 C CA . GLN A 1 104 ? 0.225 -10.239 -10.668 1.00 97.12 104 GLN A CA 1
ATOM 819 C C . GLN A 1 104 ? 1.499 -10.814 -10.007 1.00 97.12 104 GLN A C 1
ATOM 821 O O . GLN A 1 104 ? 2.576 -10.252 -10.164 1.00 97.12 104 GLN A O 1
ATOM 826 N N . GLY A 1 105 ? 1.399 -11.919 -9.256 1.00 96.31 105 GLY A N 1
ATOM 827 C CA . GLY A 1 105 ? 2.549 -12.581 -8.626 1.00 96.31 105 GLY A CA 1
ATOM 828 C C . GLY A 1 105 ? 2.932 -12.042 -7.245 1.00 96.31 105 GLY A C 1
ATOM 829 O O . GLY A 1 105 ? 4.050 -12.275 -6.790 1.00 96.31 105 GLY A O 1
ATOM 830 N N . PHE A 1 106 ? 2.026 -11.335 -6.564 1.00 96.75 106 PHE A N 1
ATOM 831 C CA . PHE A 1 106 ? 2.241 -10.839 -5.203 1.00 96.75 106 PHE A CA 1
ATOM 832 C C . PHE A 1 106 ? 1.541 -11.722 -4.150 1.00 96.75 106 PHE A C 1
ATOM 834 O O . PHE A 1 106 ? 0.481 -12.294 -4.419 1.00 96.75 106 PHE A O 1
ATOM 841 N N . PRO A 1 107 ? 2.051 -11.794 -2.909 1.00 96.25 107 PRO A N 1
ATOM 842 C CA . PRO A 1 107 ? 3.252 -11.128 -2.405 1.00 96.25 107 PRO A CA 1
ATOM 843 C C . PRO A 1 107 ? 4.545 -11.815 -2.857 1.00 96.25 107 PRO A C 1
ATOM 845 O O . PRO A 1 107 ? 4.580 -13.027 -3.049 1.00 96.25 107 PRO A O 1
ATOM 848 N N . GLN A 1 108 ? 5.620 -11.039 -2.948 1.00 91.25 108 GLN A N 1
ATOM 849 C CA . GLN A 1 108 ? 6.980 -11.541 -3.107 1.00 91.25 108 GLN A CA 1
ATOM 850 C C . GLN A 1 108 ? 7.684 -11.585 -1.737 1.00 91.25 108 GLN A C 1
ATOM 852 O O . GLN A 1 108 ? 7.492 -10.676 -0.921 1.00 91.25 108 GLN A O 1
ATOM 857 N N . PRO A 1 109 ? 8.487 -12.626 -1.438 1.00 87.69 109 PRO A N 1
ATOM 858 C CA . PRO A 1 109 ? 9.167 -12.745 -0.148 1.00 87.69 109 PRO A CA 1
ATOM 859 C C . PRO A 1 109 ? 10.060 -11.538 0.163 1.00 87.69 109 PRO A C 1
ATOM 861 O O . PRO A 1 109 ? 10.868 -11.130 -0.668 1.00 87.69 109 PRO A O 1
ATOM 864 N N . GLY A 1 110 ? 9.916 -10.974 1.365 1.00 84.31 110 GLY A N 1
ATOM 865 C CA . GLY A 1 110 ? 10.723 -9.839 1.831 1.00 84.31 110 GLY A CA 1
ATOM 866 C C . GLY A 1 110 ? 10.430 -8.498 1.147 1.00 84.31 110 GLY A C 1
ATOM 867 O O . GLY A 1 110 ? 11.135 -7.530 1.406 1.00 84.31 110 GLY A O 1
ATOM 868 N N . GLN A 1 111 ? 9.409 -8.421 0.288 1.00 89.81 111 GLN A N 1
ATOM 869 C CA . GLN A 1 111 ? 9.070 -7.205 -0.448 1.00 89.81 111 GLN A CA 1
ATOM 870 C C . GLN A 1 111 ? 7.935 -6.419 0.219 1.00 89.81 111 GLN A C 1
ATOM 872 O O . GLN A 1 111 ? 7.054 -6.969 0.893 1.00 89.81 111 GLN A O 1
ATOM 877 N N . CYS A 1 112 ? 7.937 -5.107 -0.016 1.00 92.12 112 CYS A N 1
ATOM 878 C CA . CYS A 1 112 ? 6.946 -4.169 0.505 1.00 92.12 112 CYS A CA 1
ATOM 879 C C . CYS A 1 112 ? 6.188 -3.455 -0.622 1.00 92.12 112 CYS A C 1
ATOM 881 O O . CYS A 1 112 ? 6.634 -3.400 -1.766 1.00 92.12 112 CYS A O 1
ATOM 883 N N . PHE A 1 113 ? 5.027 -2.900 -0.286 1.00 93.62 113 PHE A N 1
ATOM 884 C CA . PHE A 1 113 ? 4.392 -1.831 -1.043 1.00 93.62 113 PHE A CA 1
ATOM 885 C C . PHE A 1 113 ? 4.724 -0.490 -0.392 1.00 93.62 113 PHE A C 1
ATOM 887 O O . PHE A 1 113 ? 4.608 -0.346 0.827 1.00 93.62 113 PHE A O 1
ATOM 894 N N . GLY A 1 114 ? 5.109 0.488 -1.211 1.00 92.19 114 GLY A N 1
ATOM 895 C CA . GLY A 1 114 ? 5.381 1.849 -0.760 1.00 92.19 114 GLY A CA 1
ATOM 896 C C . GLY A 1 114 ? 4.159 2.758 -0.900 1.00 92.19 114 GLY A C 1
ATOM 897 O O . GLY A 1 114 ? 3.719 3.041 -2.017 1.00 92.19 114 GLY A O 1
ATOM 898 N N . PHE A 1 115 ? 3.651 3.290 0.209 1.00 93.38 115 PHE A N 1
ATOM 899 C CA . PHE A 1 115 ? 2.547 4.259 0.236 1.00 93.38 115 PHE A CA 1
ATOM 900 C C . PHE A 1 115 ? 3.077 5.661 0.548 1.00 93.38 115 PHE A C 1
ATOM 902 O O . P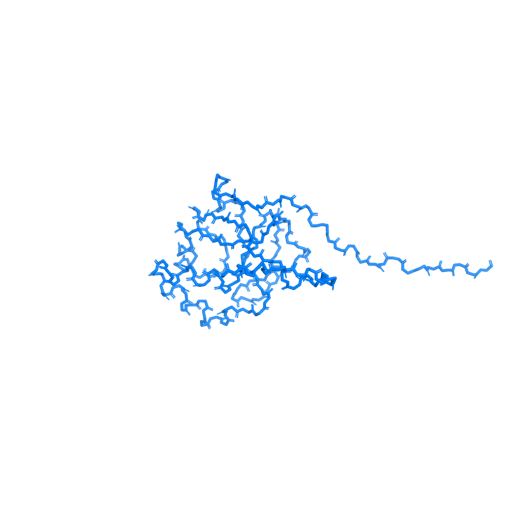HE A 1 115 ? 3.763 5.843 1.547 1.00 93.38 115 PHE A O 1
ATOM 909 N N . SER A 1 116 ? 2.767 6.653 -0.290 1.00 92.56 116 SER A N 1
ATOM 910 C CA . SER A 1 116 ? 3.230 8.034 -0.094 1.00 92.56 116 SER A CA 1
ATOM 911 C C . SER A 1 116 ? 2.495 8.704 1.066 1.00 92.56 116 SER A C 1
ATOM 913 O O . SER A 1 116 ? 1.325 8.403 1.324 1.00 92.56 116 SER A O 1
ATOM 915 N N . GLU A 1 117 ? 3.142 9.657 1.742 1.00 92.69 117 GLU A N 1
ATOM 916 C CA . GLU A 1 117 ? 2.517 10.381 2.861 1.00 92.69 117 GLU A CA 1
ATOM 917 C C . GLU A 1 117 ? 1.215 11.092 2.465 1.00 92.69 117 GLU A C 1
ATOM 919 O O . GLU A 1 117 ? 0.276 11.155 3.253 1.00 92.69 117 GLU A O 1
ATOM 924 N N . GLU A 1 118 ? 1.109 11.557 1.218 1.00 93.94 118 GLU A N 1
ATOM 925 C CA . GLU A 1 118 ? -0.077 12.252 0.694 1.00 93.94 118 GLU A CA 1
ATOM 926 C C . GLU A 1 118 ? -1.368 11.417 0.727 1.00 93.94 118 GLU A C 1
ATOM 928 O O . GLU A 1 118 ? -2.461 11.991 0.657 1.00 93.94 118 GLU A O 1
ATOM 933 N N . CYS A 1 119 ? -1.260 10.082 0.784 1.00 94.88 119 CYS A N 1
ATOM 934 C CA . CYS A 1 119 ? -2.409 9.179 0.807 1.00 94.88 119 CYS A CA 1
ATOM 935 C C . CYS A 1 119 ? -2.720 8.599 2.188 1.00 94.88 119 CYS A C 1
ATOM 937 O O . CYS A 1 119 ? -3.729 7.905 2.331 1.00 94.88 119 CYS A O 1
ATOM 939 N N . VAL A 1 120 ? -1.903 8.909 3.193 1.00 96.44 120 VAL A N 1
ATOM 940 C CA . VAL A 1 120 ? -2.042 8.430 4.568 1.00 96.44 120 VAL A CA 1
ATOM 941 C C . VAL A 1 120 ? -2.650 9.524 5.440 1.00 96.44 120 VAL A C 1
ATOM 943 O O . VAL A 1 120 ? -2.327 10.696 5.287 1.00 96.44 120 VAL A O 1
ATOM 946 N N . ASP A 1 121 ? -3.536 9.157 6.369 1.00 96.06 121 ASP A N 1
ATOM 947 C CA . ASP A 1 121 ? -3.953 10.077 7.433 1.00 96.06 121 ASP A CA 1
ATOM 948 C C . ASP A 1 121 ? -2.804 10.286 8.435 1.00 96.06 121 ASP A C 1
ATOM 950 O O . ASP A 1 121 ? -2.461 9.333 9.148 1.00 96.06 121 ASP A O 1
ATOM 954 N N . PRO A 1 122 ? -2.254 11.508 8.574 1.00 92.94 122 PRO A N 1
ATOM 955 C CA . PRO A 1 122 ? -1.168 11.782 9.512 1.00 92.94 122 PRO A CA 1
ATOM 956 C C . PRO A 1 122 ? -1.520 11.444 10.965 1.00 92.94 122 PRO A C 1
ATOM 958 O O . PRO A 1 122 ? -0.647 11.053 11.733 1.00 92.94 122 PRO A O 1
ATOM 961 N N . LYS A 1 123 ? -2.799 11.549 11.353 1.00 94.00 123 LYS A N 1
ATOM 962 C CA . LYS A 1 123 ? -3.257 11.247 12.722 1.00 94.00 123 LYS A CA 1
ATOM 963 C C . LYS A 1 123 ? -3.335 9.747 13.004 1.00 94.00 123 LYS A C 1
ATOM 965 O O . LYS A 1 123 ? -3.395 9.340 14.163 1.00 94.00 123 LYS A O 1
ATOM 970 N N . SER A 1 124 ? -3.355 8.929 11.954 1.00 92.94 124 SER A N 1
ATOM 971 C CA . SER A 1 124 ? -3.430 7.472 12.060 1.00 92.94 124 SER A CA 1
ATOM 972 C C . SER A 1 124 ? -2.065 6.802 12.220 1.00 92.94 124 SER A C 1
ATOM 974 O O . SER A 1 124 ? -2.016 5.629 12.585 1.00 92.94 124 SER A O 1
ATOM 976 N N . VAL A 1 125 ? -0.974 7.533 11.963 1.00 94.38 125 VAL A N 1
ATOM 977 C CA . VAL A 1 125 ? 0.391 7.006 12.013 1.00 94.38 125 VAL A CA 1
ATOM 978 C C . VAL A 1 125 ? 0.775 6.700 13.460 1.00 94.38 125 VAL A C 1
ATOM 980 O O . VAL A 1 125 ? 0.812 7.591 14.309 1.00 94.38 125 VAL A O 1
ATOM 983 N N . LYS A 1 126 ? 1.083 5.434 13.755 1.00 94.31 126 LYS A N 1
ATOM 984 C CA . LYS A 1 126 ? 1.546 4.992 15.082 1.00 94.31 126 LYS A CA 1
ATOM 985 C C . LYS A 1 126 ? 2.740 4.067 14.946 1.00 94.31 126 LYS A C 1
ATOM 987 O O . LYS A 1 126 ? 2.751 3.238 14.046 1.00 94.31 126 LYS A O 1
ATOM 992 N N . GLY A 1 127 ? 3.703 4.170 15.863 1.00 90.56 127 GLY A N 1
ATOM 993 C CA . GLY A 1 127 ? 4.859 3.266 15.908 1.00 90.56 127 GLY A CA 1
ATOM 994 C C . GLY A 1 127 ? 5.858 3.444 14.758 1.00 90.56 127 GLY A C 1
ATOM 995 O O . GLY A 1 127 ? 6.636 2.533 14.507 1.00 90.56 127 GLY A O 1
ATOM 996 N N . VAL A 1 128 ? 5.835 4.591 14.067 1.00 90.31 128 VAL A N 1
ATOM 997 C CA . VAL A 1 128 ? 6.720 4.903 12.934 1.00 90.31 128 VAL A CA 1
ATOM 998 C C . VAL A 1 128 ? 7.616 6.089 13.285 1.00 90.31 128 VAL A C 1
ATOM 1000 O O . VAL A 1 128 ? 7.133 7.116 13.759 1.00 90.31 128 VAL A O 1
ATOM 1003 N N . GLN A 1 129 ? 8.916 5.961 13.037 1.00 86.75 129 GLN A N 1
ATOM 1004 C CA . GLN A 1 129 ? 9.907 7.023 13.187 1.00 86.75 129 GLN A CA 1
ATOM 1005 C C . GLN A 1 129 ? 10.341 7.538 11.812 1.00 86.75 129 GLN A C 1
ATOM 1007 O O . GLN A 1 129 ? 10.630 6.761 10.907 1.00 86.75 129 GLN A O 1
ATOM 1012 N N . ARG A 1 130 ? 10.423 8.860 11.640 1.00 84.25 130 ARG A N 1
ATOM 1013 C CA . ARG A 1 130 ? 11.036 9.444 10.439 1.00 84.25 130 ARG A CA 1
ATOM 1014 C C . ARG A 1 130 ? 12.530 9.151 10.460 1.00 84.25 130 ARG A C 1
ATOM 1016 O O . ARG A 1 130 ? 13.223 9.593 11.372 1.00 84.25 130 ARG A O 1
ATOM 1023 N N . GLN A 1 131 ? 13.012 8.424 9.461 1.00 73.75 131 GLN A N 1
ATOM 1024 C CA . GLN A 1 131 ? 14.433 8.203 9.248 1.00 73.75 131 GLN A CA 1
ATOM 1025 C C . GLN A 1 131 ? 14.798 8.700 7.856 1.00 73.75 131 GLN A C 1
ATOM 1027 O O . GLN A 1 131 ? 14.182 8.330 6.859 1.00 73.75 131 GLN A O 1
ATOM 1032 N N . VAL A 1 132 ? 15.824 9.543 7.790 1.00 62.84 132 VAL A N 1
ATOM 1033 C CA . VAL A 1 132 ? 16.531 9.758 6.532 1.00 62.84 132 VAL A CA 1
ATOM 1034 C C . VAL A 1 132 ? 17.365 8.503 6.339 1.00 62.84 132 VAL A C 1
ATOM 1036 O O . VAL A 1 132 ? 18.434 8.377 6.936 1.00 62.84 132 VAL A O 1
ATOM 1039 N N . ILE A 1 133 ? 16.835 7.545 5.578 1.00 54.78 133 ILE A N 1
ATOM 1040 C CA . ILE A 1 133 ? 17.648 6.443 5.081 1.00 54.78 133 ILE A CA 1
ATOM 1041 C C . ILE A 1 133 ? 18.611 7.110 4.109 1.00 54.78 133 ILE A C 1
ATOM 1043 O O . ILE A 1 133 ? 18.225 7.557 3.029 1.00 54.78 133 ILE A O 1
ATOM 1047 N N . ARG A 1 134 ? 19.832 7.362 4.583 1.00 49.72 134 ARG A N 1
ATOM 1048 C CA . ARG A 1 134 ? 20.890 7.792 3.685 1.00 49.72 134 ARG A CA 1
ATOM 1049 C C . ARG A 1 134 ? 21.150 6.591 2.785 1.00 49.72 134 ARG A C 1
ATOM 1051 O O . ARG A 1 134 ? 21.309 5.503 3.350 1.00 49.72 134 ARG A O 1
ATOM 1058 N N . PRO A 1 135 ? 21.222 6.785 1.456 1.00 48.16 135 PRO A N 1
ATOM 1059 C CA . PRO A 1 135 ? 21.768 5.757 0.595 1.00 48.16 135 PRO A CA 1
ATOM 1060 C C . PRO A 1 135 ? 23.052 5.283 1.253 1.00 48.16 135 PRO A C 1
ATOM 1062 O O . PRO A 1 135 ? 23.819 6.107 1.768 1.00 48.16 135 PRO A O 1
ATOM 1065 N N . TYR A 1 136 ? 23.258 3.973 1.297 1.00 46.38 136 TYR A N 1
ATOM 1066 C CA . TYR A 1 136 ? 24.585 3.448 1.549 1.00 46.38 136 TYR A CA 1
ATOM 1067 C C . TYR A 1 136 ? 25.466 4.041 0.448 1.00 46.38 136 TYR A C 1
ATOM 1069 O O . TYR A 1 136 ? 25.458 3.538 -0.674 1.00 46.38 136 TYR A O 1
ATOM 1077 N N . GLU A 1 137 ? 26.109 5.183 0.728 1.00 49.59 137 GLU A N 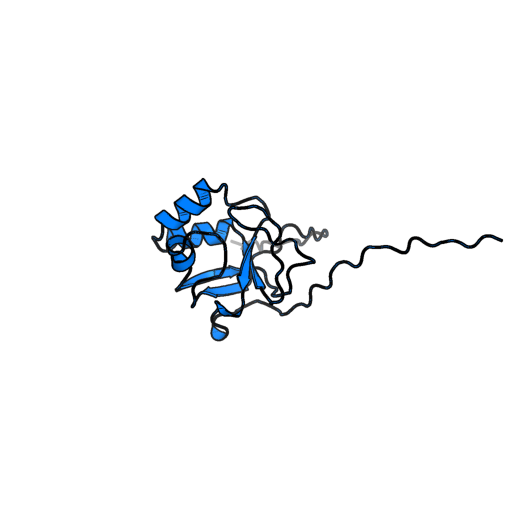1
ATOM 1078 C CA . GLU A 1 137 ? 27.193 5.700 -0.092 1.00 49.59 137 GLU A CA 1
ATOM 1079 C C . GLU A 1 137 ? 28.080 4.489 -0.312 1.00 49.59 137 GLU A C 1
ATOM 1081 O O . GLU A 1 137 ? 28.480 3.817 0.649 1.00 49.59 137 GLU A O 1
ATOM 1086 N N . SER A 1 138 ? 28.230 4.120 -1.583 1.00 46.69 138 SER A N 1
ATOM 1087 C CA . SER A 1 138 ? 29.114 3.046 -1.974 1.00 46.69 138 SER A CA 1
ATOM 1088 C C . SER A 1 138 ? 30.404 3.233 -1.190 1.00 46.69 138 SER A C 1
ATOM 1090 O O . SER A 1 138 ? 30.935 4.339 -1.096 1.00 46.69 138 SER A O 1
ATOM 1092 N N . LEU A 1 139 ? 30.895 2.156 -0.582 1.00 48.28 139 LEU A N 1
ATOM 1093 C CA . LEU A 1 139 ? 32.257 2.085 -0.068 1.00 48.28 139 LEU A CA 1
ATOM 1094 C C . LEU A 1 139 ? 33.267 2.158 -1.235 1.00 48.28 139 LEU A C 1
ATOM 1096 O O . LEU A 1 139 ? 34.153 1.322 -1.354 1.00 48.28 139 LEU A O 1
ATOM 1100 N N . ASP A 1 140 ? 33.143 3.149 -2.105 1.00 49.56 140 ASP A N 1
ATOM 1101 C CA . ASP A 1 140 ? 34.269 3.779 -2.759 1.00 49.56 140 ASP A CA 1
ATOM 1102 C C . ASP A 1 140 ? 34.704 4.779 -1.679 1.00 49.56 140 ASP A C 1
ATOM 1104 O O . ASP A 1 140 ? 33.945 5.667 -1.317 1.00 49.56 140 ASP A O 1
ATOM 1108 N N . HIS A 1 141 ? 35.772 4.585 -0.915 1.00 47.81 141 HIS A N 1
ATOM 1109 C CA . HIS A 1 141 ? 37.149 4.693 -1.358 1.00 47.81 141 HIS A CA 1
ATOM 1110 C C . HIS A 1 141 ? 37.970 3.571 -0.703 1.00 47.81 141 HIS A C 1
ATOM 1112 O O . HIS A 1 141 ? 38.449 3.686 0.428 1.00 47.81 141 HIS A O 1
ATOM 1118 N N . CYS A 1 142 ? 38.149 2.467 -1.431 1.00 44.53 142 CYS A N 1
ATOM 1119 C CA . CYS A 1 142 ? 39.314 1.617 -1.234 1.00 44.53 142 CYS A CA 1
ATOM 1120 C C . CYS A 1 142 ? 40.549 2.485 -1.509 1.00 44.53 142 CYS A C 1
ATOM 1122 O O . CYS A 1 142 ? 40.642 3.116 -2.561 1.00 44.53 142 CYS A O 1
ATOM 1124 N N . GLY A 1 143 ? 41.438 2.582 -0.523 1.00 50.56 143 GLY A N 1
ATOM 1125 C CA . GLY A 1 143 ? 42.590 3.469 -0.563 1.00 50.56 143 GLY A CA 1
ATOM 1126 C C . GLY A 1 143 ? 43.465 3.237 -1.789 1.00 50.56 143 GLY A C 1
ATOM 1127 O O . GLY A 1 143 ? 44.002 2.147 -1.986 1.00 50.56 143 GLY A O 1
ATOM 1128 N N . THR A 1 144 ? 43.693 4.295 -2.559 1.00 50.12 144 THR A N 1
ATOM 1129 C CA . THR A 1 144 ? 44.946 4.432 -3.292 1.00 50.12 144 THR A CA 1
ATOM 1130 C C . THR A 1 144 ? 46.028 4.672 -2.250 1.00 50.12 144 THR A C 1
ATOM 1132 O O . THR A 1 144 ? 46.236 5.784 -1.772 1.00 50.12 144 THR A O 1
ATOM 1135 N N . ALA A 1 145 ? 46.654 3.581 -1.819 1.00 47.69 145 ALA A N 1
ATOM 1136 C CA . ALA A 1 145 ? 47.957 3.648 -1.194 1.00 47.69 145 ALA A CA 1
ATOM 1137 C C . ALA A 1 145 ? 48.923 4.210 -2.241 1.00 47.69 145 ALA A C 1
ATOM 1139 O O . ALA A 1 145 ? 49.353 3.478 -3.132 1.00 47.69 145 ALA A O 1
ATOM 1140 N N . ASP A 1 146 ? 49.234 5.500 -2.133 1.00 50.69 146 ASP A N 1
ATOM 1141 C CA . ASP A 1 146 ? 50.443 6.057 -2.722 1.00 50.69 146 ASP A CA 1
ATOM 1142 C C . ASP A 1 146 ? 51.629 5.325 -2.086 1.00 50.69 146 ASP A C 1
ATOM 1144 O O . ASP A 1 146 ? 51.943 5.484 -0.903 1.00 50.69 146 ASP A O 1
ATOM 1148 N N . ARG A 1 147 ? 52.234 4.433 -2.869 1.00 49.62 147 ARG A N 1
ATOM 1149 C CA . ARG A 1 147 ? 53.638 4.074 -2.720 1.00 49.62 147 ARG A CA 1
ATOM 1150 C C . ARG A 1 147 ? 54.371 4.844 -3.800 1.00 49.62 147 ARG A C 1
ATOM 1152 O O . ARG A 1 147 ? 54.209 4.494 -4.962 1.00 49.62 147 ARG A O 1
ATOM 1159 N N . ASP A 1 148 ? 55.144 5.831 -3.378 1.00 56.47 148 ASP A N 1
ATOM 1160 C CA . ASP A 1 148 ? 56.473 6.139 -3.906 1.00 56.47 148 ASP A CA 1
ATOM 1161 C C . ASP A 1 148 ? 57.302 6.790 -2.789 1.00 56.47 148 ASP A C 1
ATOM 1163 O O . ASP A 1 148 ? 56.762 7.676 -2.084 1.00 56.47 148 ASP A O 1
#

Radius of gyration: 19.39 Å; chains: 1; bounding box: 70×38×57 Å

Foldseek 3Di:
DDDDDPDDDDDDDDDVLPQDLPKKWAFQDQFDADPDSLLSVLRHGFIARFGQEKEQDQPFPDAGLQPRHTDDDPAIWTWGQFVRSLVRSVVVVVVVSSVVSVVSVDDDRSHTDIGGPVRTDPVGIDSHDYDHPDHPPPPPPPDPPDDD

Sequence (148 aa):
MRSRRRSFFVKKGFRIMDVLATGTITITRRPKGEAPQWVRQAWVGLTLPCHPYVGFPDAGLDRGVVSGAPVERNDYGFSVPQAEAIYALGAARRSEAARWWKSQGFPQPGQCFGFSEECVDPKSVKGVQRQVIRPYESLDHCGTADRD

Secondary structure (DSSP, 8-state):
-----------S---GGG----EEEEB-SPPPSSS-HHHHHTTTT-EEEE-SEEE--GGG--B-TTT--B----S-EEEEEHHHHHHHHHHTT-HHHHHHHHHTTPPPTT-EEEEEGGGB-GGG-BS-EE------------------

pLDDT: mean 79.68, std 21.73, range [31.97, 98.44]